Protein AF-A0A662MFL4-F1 (afdb_monomer)

Structure (mmCIF, N/CA/C/O backbone):
data_AF-A0A662MFL4-F1
#
_entry.id   AF-A0A662MFL4-F1
#
loop_
_atom_site.group_PDB
_atom_site.id
_atom_site.type_symbol
_atom_site.label_atom_id
_atom_site.label_alt_id
_atom_site.label_comp_id
_atom_site.label_asym_id
_atom_site.label_entity_id
_atom_site.label_seq_id
_atom_site.pdbx_PDB_ins_code
_atom_site.Cartn_x
_atom_site.Cartn_y
_atom_site.Cartn_z
_atom_site.occupancy
_atom_site.B_iso_or_equiv
_atom_site.auth_seq_id
_atom_site.auth_comp_id
_atom_site.auth_asym_id
_atom_site.auth_atom_id
_atom_site.pdbx_PDB_model_num
ATOM 1 N N . HIS A 1 1 ? -13.655 2.275 -3.507 1.00 50.19 1 HIS A N 1
ATOM 2 C CA . HIS A 1 1 ? -12.844 1.110 -3.072 1.00 50.19 1 HIS A CA 1
ATOM 3 C C . HIS A 1 1 ? -13.311 -0.115 -3.839 1.00 50.19 1 HIS A C 1
ATOM 5 O O . HIS A 1 1 ? -14.450 -0.098 -4.288 1.00 50.19 1 HIS A O 1
ATOM 11 N N . ARG A 1 2 ? -12.440 -1.097 -4.103 1.00 50.62 2 ARG A N 1
ATOM 12 C CA . ARG A 1 2 ? -12.819 -2.324 -4.827 1.00 50.62 2 ARG A CA 1
ATOM 13 C C . ARG A 1 2 ? -12.782 -3.520 -3.894 1.00 50.62 2 ARG A C 1
ATOM 15 O O . ARG A 1 2 ? -11.930 -3.571 -3.012 1.00 50.62 2 ARG A O 1
ATOM 22 N N . HIS A 1 3 ? -13.685 -4.459 -4.139 1.00 46.50 3 HIS A N 1
ATOM 23 C CA . HIS A 1 3 ? -13.733 -5.726 -3.427 1.00 46.50 3 HIS A CA 1
ATOM 24 C C . HIS A 1 3 ? -12.654 -6.605 -4.063 1.00 46.50 3 HIS A C 1
ATOM 26 O O . HIS A 1 3 ? -12.46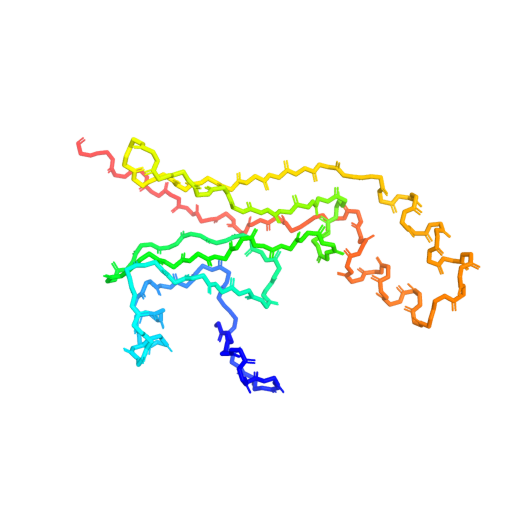4 -6.498 -5.280 1.00 46.50 3 HIS A O 1
ATOM 32 N N . PRO A 1 4 ? -11.945 -7.457 -3.307 1.00 46.50 4 PRO A N 1
ATOM 33 C CA . PRO A 1 4 ? -10.967 -8.385 -3.879 1.00 46.50 4 PRO A CA 1
ATOM 34 C C . PRO A 1 4 ? -11.532 -9.224 -5.039 1.00 46.50 4 PRO A C 1
ATOM 36 O O . PRO A 1 4 ? -10.813 -9.512 -5.992 1.00 46.50 4 PRO A O 1
ATOM 39 N N . ASP A 1 5 ? -12.832 -9.527 -4.991 1.00 45.31 5 ASP A N 1
ATOM 40 C CA . ASP A 1 5 ? -13.527 -10.344 -5.997 1.00 45.31 5 ASP A CA 1
ATOM 41 C C . ASP A 1 5 ? -14.086 -9.545 -7.184 1.00 45.31 5 ASP A C 1
ATOM 43 O O . ASP A 1 5 ? -14.536 -10.126 -8.171 1.00 45.31 5 ASP A O 1
ATOM 47 N N . ASP A 1 6 ? -14.049 -8.213 -7.127 1.00 45.75 6 ASP A N 1
ATOM 48 C CA . ASP A 1 6 ? -14.731 -7.351 -8.092 1.00 45.75 6 ASP A CA 1
ATOM 49 C C . ASP A 1 6 ? -13.724 -6.702 -9.054 1.00 45.75 6 ASP A C 1
ATOM 51 O O . ASP A 1 6 ? -13.443 -5.495 -9.071 1.00 45.75 6 ASP A O 1
ATOM 55 N N . CYS A 1 7 ? -13.097 -7.565 -9.852 1.00 41.22 7 CYS A N 1
ATOM 56 C CA . CYS A 1 7 ? -12.099 -7.178 -10.838 1.00 41.22 7 CYS A CA 1
ATOM 57 C C . CYS A 1 7 ? -12.786 -6.728 -12.141 1.00 41.22 7 CYS A C 1
ATOM 59 O O . CYS A 1 7 ? -12.928 -7.501 -13.082 1.00 41.22 7 CYS A O 1
ATOM 61 N N . GLY A 1 8 ? -13.226 -5.465 -12.207 1.00 47.12 8 GLY A N 1
ATOM 62 C CA . GLY A 1 8 ? -13.747 -4.873 -13.453 1.00 47.12 8 GLY A CA 1
ATOM 63 C C . GLY A 1 8 ? -14.901 -3.885 -13.301 1.00 47.12 8 GLY A C 1
ATOM 64 O O . GLY A 1 8 ? -15.225 -3.188 -14.262 1.00 47.12 8 GLY A O 1
ATOM 65 N N . SER A 1 9 ? -15.493 -3.764 -12.115 1.00 43.44 9 SER A N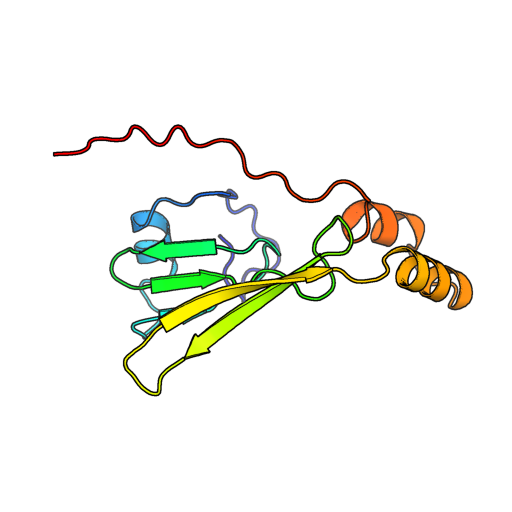 1
ATOM 66 C CA . SER A 1 9 ? -16.574 -2.816 -11.865 1.00 43.44 9 SER A CA 1
ATOM 67 C C . SER A 1 9 ? -16.082 -1.360 -11.845 1.00 43.44 9 SER A C 1
ATOM 69 O O . SER A 1 9 ? -14.990 -1.017 -11.361 1.00 43.44 9 SER A O 1
ATOM 71 N N . ALA A 1 10 ? -16.911 -0.473 -12.402 1.00 42.50 10 ALA A N 1
ATOM 72 C CA . ALA A 1 10 ? -16.716 0.974 -12.404 1.00 42.50 10 ALA A CA 1
ATOM 73 C C . ALA A 1 10 ? -17.113 1.572 -11.043 1.00 42.50 10 ALA A C 1
ATOM 75 O O . ALA A 1 10 ? -17.987 2.430 -10.955 1.00 42.50 10 ALA A O 1
ATOM 76 N N . VAL A 1 11 ? -16.511 1.082 -9.957 1.00 48.16 11 VAL A N 1
ATOM 77 C CA . VAL A 1 11 ? -16.741 1.652 -8.625 1.00 48.16 11 VAL A CA 1
ATOM 78 C C . VAL A 1 11 ? -16.008 2.993 -8.538 1.00 48.16 11 VAL A C 1
ATOM 80 O O . VAL A 1 11 ? -14.814 3.036 -8.861 1.00 48.16 11 VAL A O 1
ATOM 83 N N . PRO A 1 12 ? -16.665 4.084 -8.102 1.00 47.56 12 PRO A N 1
ATOM 84 C CA . PRO A 1 12 ? -15.990 5.351 -7.882 1.00 47.56 12 PRO A CA 1
ATOM 85 C C . PRO A 1 12 ? -14.819 5.184 -6.906 1.00 47.56 12 PRO A C 1
ATOM 87 O O . PRO A 1 12 ? -14.876 4.490 -5.882 1.00 47.56 12 PRO A O 1
ATOM 90 N N . TYR A 1 13 ? -13.711 5.797 -7.298 1.00 53.19 13 TYR A N 1
ATOM 91 C CA . TYR A 1 13 ? -12.460 5.780 -6.572 1.00 53.19 13 TYR A CA 1
ATOM 92 C C . TYR A 1 13 ? -12.415 6.977 -5.621 1.00 53.19 13 TYR A C 1
ATOM 94 O O . TYR A 1 13 ? -12.652 8.109 -6.037 1.00 53.19 13 TYR A O 1
ATOM 102 N N . PHE A 1 14 ? -12.118 6.712 -4.350 1.00 56.78 14 PHE A N 1
ATOM 103 C CA . PHE A 1 14 ? -11.936 7.740 -3.336 1.00 56.78 14 PHE A CA 1
ATOM 104 C C . PHE A 1 14 ? -10.502 7.630 -2.820 1.00 56.78 14 PHE A C 1
ATOM 106 O O . PHE A 1 14 ? -10.157 6.652 -2.162 1.00 56.78 14 PHE A O 1
ATOM 113 N N . ASP A 1 15 ? -9.669 8.630 -3.116 1.00 61.75 15 ASP A N 1
ATOM 114 C CA . ASP A 1 15 ? -8.340 8.778 -2.497 1.00 61.75 15 ASP A CA 1
ATOM 115 C C . ASP A 1 15 ? -8.440 8.926 -0.970 1.00 61.75 15 ASP A C 1
ATOM 117 O O . ASP A 1 15 ? -7.530 8.569 -0.224 1.00 61.75 15 ASP A O 1
ATOM 121 N N . HIS A 1 16 ? -9.585 9.440 -0.518 1.00 68.44 16 HIS A N 1
ATOM 122 C CA . HIS A 1 16 ? -9.938 9.670 0.873 1.00 68.44 16 HIS A CA 1
ATOM 123 C C . HIS A 1 16 ? -11.406 9.278 1.076 1.00 68.44 16 HIS A C 1
ATOM 125 O O . HIS A 1 16 ? -12.284 10.142 1.000 1.00 68.44 16 HIS A O 1
ATOM 131 N N . PRO A 1 17 ? -11.722 7.984 1.246 1.00 81.25 17 PRO A N 1
ATOM 132 C CA . PRO A 1 17 ? -13.091 7.589 1.542 1.00 81.25 17 PRO A CA 1
ATOM 133 C C . PRO A 1 17 ? -13.554 8.176 2.865 1.00 81.25 17 PRO A C 1
ATOM 135 O O . PRO A 1 17 ? -12.799 8.244 3.837 1.00 81.25 17 PRO A O 1
ATOM 138 N N . PHE A 1 18 ? -14.840 8.504 2.924 1.00 86.44 18 PHE A N 1
ATOM 139 C CA . PHE A 1 18 ? -15.496 8.672 4.208 1.00 86.44 18 PHE A CA 1
ATOM 140 C C . PHE A 1 18 ? -15.543 7.319 4.931 1.00 86.44 18 PHE A C 1
ATOM 142 O O . PHE A 1 18 ? -15.828 6.311 4.279 1.00 86.44 18 PHE A O 1
ATOM 149 N N . PRO A 1 19 ? -15.312 7.275 6.255 1.00 90.81 19 PRO A N 1
ATOM 150 C CA . PRO A 1 19 ? -15.365 6.028 7.012 1.00 90.81 19 PRO A CA 1
ATOM 151 C C . PRO A 1 19 ? -16.666 5.243 6.801 1.00 90.81 19 PRO A C 1
ATOM 153 O O . PRO A 1 19 ? -16.609 4.044 6.574 1.00 90.81 19 PRO A O 1
ATOM 156 N N . SER A 1 20 ? -17.814 5.928 6.721 1.00 90.69 20 SER A N 1
ATOM 157 C CA . SER A 1 20 ? -19.119 5.299 6.472 1.00 90.69 20 SER A CA 1
ATOM 158 C C . SER A 1 20 ? -19.202 4.532 5.151 1.00 90.69 20 SER A C 1
ATOM 160 O O . SER A 1 20 ? -19.915 3.540 5.066 1.00 90.69 20 SER A O 1
ATOM 162 N N . VAL A 1 21 ? -18.467 4.965 4.121 1.00 89.00 21 VAL A N 1
ATOM 163 C CA . VAL A 1 21 ? -18.387 4.238 2.847 1.00 89.00 21 VAL A CA 1
ATOM 164 C C . VAL A 1 21 ? -17.627 2.930 3.037 1.00 89.00 21 VAL A C 1
ATOM 166 O O . VAL A 1 21 ? -17.990 1.935 2.426 1.00 89.00 21 VAL A O 1
ATOM 169 N N . LEU A 1 22 ? -16.579 2.916 3.865 1.00 89.94 22 LEU A N 1
ATOM 170 C CA . LEU A 1 22 ? -15.825 1.697 4.169 1.00 89.94 22 LEU A CA 1
ATOM 171 C C . LEU A 1 22 ? -16.602 0.764 5.102 1.00 89.94 22 LEU A C 1
ATOM 173 O O . LEU A 1 22 ? -16.561 -0.444 4.890 1.00 89.94 22 LEU A O 1
ATOM 177 N N . ASP A 1 23 ? -17.329 1.320 6.073 1.00 92.50 23 ASP A N 1
ATOM 178 C CA . ASP A 1 23 ? -18.206 0.567 6.977 1.00 92.50 23 ASP A CA 1
ATOM 179 C C . ASP A 1 23 ? -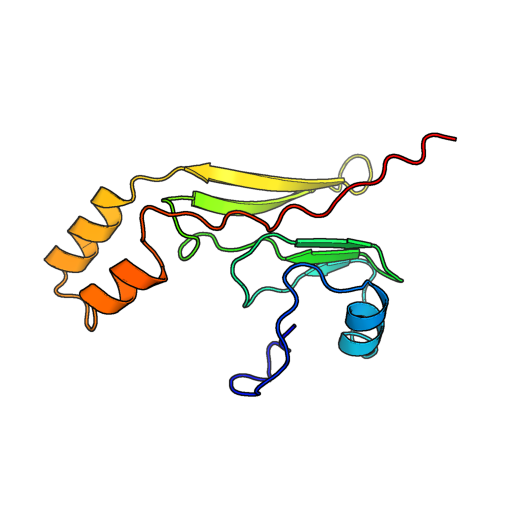19.287 -0.191 6.201 1.00 92.50 23 ASP A C 1
ATOM 181 O O . ASP A 1 23 ? -19.481 -1.383 6.424 1.00 92.50 23 ASP A O 1
ATOM 185 N N . ASP A 1 24 ? -19.941 0.472 5.245 1.00 91.19 24 ASP A N 1
ATOM 186 C CA . ASP A 1 24 ? -20.951 -0.155 4.388 1.00 91.19 24 ASP A CA 1
ATOM 187 C C . ASP A 1 24 ? -20.317 -1.182 3.434 1.00 91.19 24 ASP A C 1
ATOM 189 O O . ASP A 1 24 ? -20.784 -2.313 3.306 1.00 91.19 24 ASP A O 1
ATOM 193 N N . PHE A 1 25 ? -19.182 -0.820 2.824 1.00 88.31 25 PHE A N 1
ATOM 194 C CA . PHE A 1 25 ? -18.477 -1.658 1.855 1.00 88.31 25 PHE A CA 1
ATOM 195 C C . PHE A 1 25 ? -17.949 -2.975 2.438 1.00 88.31 25 PHE A C 1
ATOM 197 O O . PHE A 1 25 ? -17.913 -3.986 1.741 1.00 88.31 25 PHE A O 1
ATOM 204 N N . TYR A 1 26 ? -17.519 -2.960 3.698 1.00 91.12 26 TYR A N 1
ATOM 205 C CA . TYR A 1 26 ? -16.999 -4.129 4.406 1.00 91.12 26 TYR A CA 1
ATOM 206 C C . TYR A 1 26 ? -17.965 -4.647 5.478 1.00 91.12 26 TYR A C 1
ATOM 208 O O . TYR A 1 26 ? -17.540 -5.365 6.384 1.00 91.12 26 TYR A O 1
ATOM 216 N N . SER A 1 27 ? -19.248 -4.292 5.399 1.00 92.81 27 SER A N 1
ATOM 217 C CA . SER A 1 27 ? -20.263 -4.640 6.402 1.00 92.81 27 SER A CA 1
ATOM 218 C C . SER A 1 27 ? -20.301 -6.140 6.720 1.00 92.81 27 SER A C 1
ATOM 220 O O . SER A 1 27 ? -20.294 -6.510 7.897 1.00 92.81 27 SER A O 1
ATOM 222 N N . ASP A 1 28 ? -20.197 -6.983 5.691 1.00 93.88 28 ASP A N 1
ATOM 223 C CA . ASP A 1 28 ? -20.227 -8.450 5.791 1.00 93.88 28 ASP A CA 1
ATOM 224 C C . ASP A 1 28 ? -18.865 -9.102 6.117 1.00 93.88 28 ASP A C 1
ATOM 226 O O . ASP A 1 28 ? -18.765 -10.325 6.215 1.00 93.88 28 ASP A O 1
ATOM 230 N N . VAL A 1 29 ? -17.795 -8.315 6.281 1.00 93.00 29 VAL A N 1
ATOM 231 C CA . VAL A 1 29 ? -16.454 -8.820 6.620 1.00 93.00 29 VAL A CA 1
ATOM 232 C C . VAL A 1 29 ? -16.208 -8.671 8.118 1.00 93.00 29 VAL A C 1
ATOM 234 O O . VAL A 1 29 ? -16.359 -7.588 8.672 1.00 93.00 29 VAL A O 1
ATOM 237 N N . GLU A 1 30 ? -15.800 -9.743 8.791 1.00 93.25 30 GLU A N 1
ATOM 238 C CA . GLU A 1 30 ? -15.478 -9.709 10.221 1.00 93.25 30 GLU A CA 1
ATOM 239 C C . GLU A 1 30 ? -14.054 -9.190 10.492 1.00 93.25 30 GLU A C 1
ATOM 241 O O . GLU A 1 30 ? -13.137 -9.403 9.698 1.00 93.25 30 GLU A O 1
ATOM 246 N N . GLY A 1 31 ? -13.861 -8.546 11.650 1.00 93.00 31 GLY A N 1
ATOM 247 C CA . GLY A 1 31 ? -12.550 -8.126 12.157 1.00 93.00 31 GLY A CA 1
ATOM 248 C C . GLY A 1 31 ? -12.488 -6.665 12.608 1.00 93.00 31 GLY A C 1
ATOM 249 O O . GLY A 1 31 ? -13.183 -5.8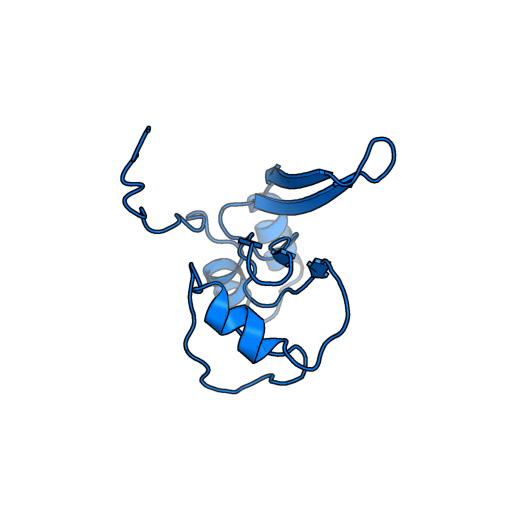01 12.078 1.00 93.00 31 GLY A O 1
ATOM 250 N N . ASP A 1 32 ? -11.620 -6.385 13.581 1.00 92.62 32 ASP A N 1
ATOM 251 C CA . ASP A 1 32 ? -11.410 -5.031 14.118 1.00 92.62 32 ASP A CA 1
ATOM 252 C C . ASP A 1 32 ? -10.484 -4.185 13.231 1.00 92.62 32 ASP A C 1
ATOM 254 O O . ASP A 1 32 ? -10.601 -2.957 13.174 1.00 92.62 32 ASP A O 1
ATOM 258 N N . ILE A 1 33 ? -9.568 -4.854 12.521 1.00 93.00 33 ILE A N 1
ATOM 259 C CA . ILE A 1 33 ? -8.668 -4.262 11.531 1.00 93.00 33 ILE A CA 1
ATOM 260 C C . ILE A 1 33 ? -8.824 -5.006 10.213 1.00 93.00 33 ILE A C 1
ATOM 262 O O . ILE A 1 33 ? -8.584 -6.210 10.132 1.00 93.00 33 ILE A O 1
ATOM 266 N N . LEU A 1 34 ? -9.160 -4.268 9.162 1.00 94.38 34 LEU A N 1
ATOM 267 C CA . LEU A 1 34 ? -9.344 -4.797 7.822 1.00 94.38 34 LEU A CA 1
ATOM 268 C C . LEU A 1 34 ? -8.215 -4.325 6.913 1.00 94.38 34 LEU A C 1
ATOM 270 O O . LEU A 1 34 ? -8.121 -3.146 6.566 1.00 94.38 34 LEU A O 1
ATOM 274 N N . PHE A 1 35 ? -7.365 -5.272 6.518 1.00 93.12 35 PHE A N 1
ATOM 275 C CA . PHE A 1 35 ? -6.312 -5.053 5.535 1.00 93.12 35 PHE A CA 1
ATOM 276 C C . PHE A 1 35 ? -6.827 -5.321 4.122 1.00 93.12 35 PHE A C 1
ATOM 278 O O . PHE A 1 35 ? -7.386 -6.378 3.841 1.00 93.12 35 PHE A O 1
ATOM 285 N N . PHE A 1 36 ? -6.589 -4.383 3.213 1.00 89.75 36 PHE A N 1
ATOM 286 C CA . PHE A 1 36 ? -6.957 -4.503 1.803 1.00 89.75 36 PHE A CA 1
ATOM 287 C C . PHE A 1 36 ? -5.911 -3.843 0.904 1.00 89.75 36 PHE A C 1
ATOM 289 O O . PHE A 1 36 ? -5.008 -3.165 1.378 1.00 89.75 36 PHE A O 1
ATOM 296 N N . GLY A 1 37 ? -6.006 -4.055 -0.409 1.00 85.19 37 GLY A N 1
ATOM 297 C CA . GLY A 1 37 ? -5.026 -3.549 -1.373 1.00 85.19 37 GLY A CA 1
ATOM 298 C C . GLY A 1 37 ? -5.673 -2.893 -2.587 1.00 85.19 37 GLY A C 1
ATOM 299 O O . GLY A 1 37 ? -6.547 -2.036 -2.462 1.00 85.19 37 GLY A O 1
ATOM 300 N N . HIS A 1 38 ? -5.230 -3.308 -3.777 1.00 84.12 38 HIS A N 1
ATOM 301 C CA . HIS A 1 38 ? -5.743 -2.906 -5.097 1.00 84.12 38 HIS A CA 1
ATOM 302 C C . HIS A 1 38 ? -5.372 -1.492 -5.572 1.00 84.12 38 HIS A C 1
ATOM 304 O O . HIS A 1 38 ? -5.009 -1.317 -6.729 1.00 84.12 38 HIS A O 1
ATOM 310 N N . THR A 1 39 ? -5.416 -0.475 -4.711 1.00 80.69 39 THR A N 1
ATOM 311 C CA . THR A 1 39 ? -5.179 0.922 -5.143 1.00 80.69 39 THR A CA 1
ATOM 312 C C . THR A 1 39 ? -3.706 1.319 -5.216 1.00 80.69 39 THR A C 1
ATOM 314 O O . THR A 1 39 ? -3.390 2.364 -5.773 1.00 80.69 39 THR A O 1
ATOM 317 N N . HIS A 1 40 ? -2.813 0.514 -4.631 1.00 85.06 40 HIS A N 1
ATOM 318 C CA . HIS A 1 40 ? -1.375 0.790 -4.485 1.00 85.06 40 HIS A CA 1
ATOM 319 C C . HIS A 1 40 ? -1.027 2.035 -3.648 1.00 85.06 40 HIS A C 1
ATOM 321 O O . HIS A 1 40 ? 0.146 2.384 -3.534 1.00 85.06 40 HIS A O 1
ATOM 327 N N . ILE A 1 41 ? -2.015 2.692 -3.036 1.00 83.44 41 ILE A N 1
ATOM 328 C CA . ILE A 1 41 ? -1.833 3.917 -2.255 1.00 83.44 41 ILE A CA 1
ATOM 329 C C . ILE A 1 41 ? -2.057 3.594 -0.775 1.00 83.44 41 ILE A C 1
ATOM 331 O O . ILE A 1 41 ? -3.135 3.099 -0.433 1.00 83.44 41 ILE A O 1
ATOM 335 N N . PRO A 1 42 ? -1.073 3.874 0.104 1.00 88.69 42 PRO A N 1
ATOM 336 C CA . PRO A 1 42 ? -1.241 3.685 1.535 1.00 88.69 42 PRO A CA 1
ATOM 337 C C . PRO A 1 42 ? -2.430 4.476 2.074 1.00 88.69 42 PRO A C 1
ATOM 339 O O . PRO A 1 42 ? -2.550 5.675 1.815 1.00 88.69 42 PRO A O 1
ATOM 342 N N . LEU A 1 43 ? -3.277 3.812 2.854 1.00 89.00 43 LEU A N 1
ATOM 343 C CA . LEU A 1 43 ? -4.462 4.403 3.461 1.00 89.00 43 LEU A CA 1
ATOM 344 C C . LEU A 1 43 ? -4.641 3.856 4.876 1.00 89.00 43 LEU A C 1
ATOM 346 O O . LEU A 1 43 ? -4.508 2.657 5.102 1.00 89.00 43 LEU A O 1
ATOM 350 N N . MET A 1 44 ? -4.984 4.735 5.812 1.00 91.31 44 MET A N 1
ATOM 351 C CA . MET A 1 44 ? -5.426 4.361 7.150 1.00 91.31 44 MET A CA 1
ATOM 352 C C . MET A 1 44 ? -6.634 5.221 7.506 1.00 91.31 44 MET A C 1
ATOM 354 O O . MET A 1 44 ? -6.532 6.448 7.513 1.00 91.31 44 MET A O 1
ATOM 358 N N . VAL A 1 45 ? -7.784 4.588 7.731 1.00 91.81 45 VAL A N 1
ATOM 359 C CA . VAL A 1 45 ? -9.051 5.268 8.034 1.00 91.81 45 VAL A CA 1
ATOM 360 C C . VAL A 1 45 ? -9.708 4.591 9.226 1.00 91.81 45 VAL A C 1
ATOM 362 O O . VAL A 1 45 ? -9.871 3.374 9.234 1.00 91.81 45 VAL A O 1
ATOM 365 N N . SER A 1 46 ? -10.110 5.391 10.211 1.00 92.88 46 SER A N 1
ATOM 366 C CA . SER A 1 46 ? -10.854 4.926 11.382 1.00 92.88 46 SER A CA 1
ATOM 367 C C . SER A 1 46 ? -12.352 5.162 11.176 1.00 92.88 46 SER A C 1
ATOM 369 O O . SER A 1 46 ? -12.781 6.314 11.083 1.00 92.88 46 SER A O 1
ATOM 371 N N . GLY A 1 47 ? -13.130 4.082 11.088 1.00 90.69 47 GLY A N 1
ATOM 372 C CA . GLY A 1 47 ? -14.599 4.081 11.078 1.00 90.69 47 GLY A CA 1
ATOM 373 C C . GLY A 1 47 ? -15.150 3.296 12.261 1.00 90.69 47 GLY A C 1
ATOM 374 O O . GLY A 1 47 ? -14.661 3.457 13.381 1.00 90.69 47 GLY A O 1
ATOM 375 N N . SER A 1 48 ? -16.117 2.406 12.021 1.00 94.25 48 SER A N 1
ATOM 376 C CA . SER A 1 48 ? -16.511 1.406 13.030 1.00 94.25 48 SER A CA 1
ATOM 377 C C . SER A 1 48 ? -15.394 0.395 13.314 1.00 94.25 48 SER A C 1
ATOM 379 O O . SER A 1 48 ? -15.408 -0.275 14.342 1.00 94.25 48 SER A O 1
ATOM 381 N N . ARG A 1 49 ? -14.444 0.280 12.381 1.00 93.81 49 ARG A N 1
ATOM 382 C CA . ARG A 1 49 ? -13.251 -0.573 12.402 1.00 93.81 49 ARG A CA 1
ATOM 383 C C . ARG A 1 49 ? -12.058 0.225 11.870 1.00 93.81 49 ARG A C 1
ATOM 385 O O . ARG A 1 49 ? -12.225 1.327 11.333 1.00 93.81 49 ARG A O 1
ATOM 392 N N . LEU A 1 50 ? -10.851 -0.321 11.985 1.00 93.38 50 LEU A N 1
ATOM 393 C CA . LEU A 1 50 ? -9.666 0.252 11.350 1.00 93.38 50 LEU A CA 1
ATOM 394 C C . LEU A 1 50 ? -9.486 -0.326 9.942 1.00 93.38 50 LEU A C 1
ATOM 396 O O . LEU A 1 50 ? -9.292 -1.525 9.771 1.00 93.38 50 LEU A O 1
ATOM 400 N N . TYR A 1 51 ? -9.489 0.532 8.928 1.00 93.38 51 TYR A N 1
ATOM 401 C CA . TYR A 1 51 ? -9.298 0.144 7.531 1.00 93.38 51 TYR A CA 1
ATOM 402 C C . TYR A 1 51 ? -7.891 0.506 7.078 1.00 93.38 51 TYR A C 1
ATOM 404 O O . TYR A 1 51 ? -7.496 1.675 7.137 1.00 93.38 51 TYR A O 1
ATOM 412 N N . VAL A 1 52 ? -7.140 -0.484 6.598 1.00 93.38 52 VAL A N 1
ATOM 413 C CA . VAL A 1 52 ? -5.720 -0.336 6.276 1.00 93.38 52 VAL A CA 1
ATOM 414 C C . VAL A 1 52 ? -5.430 -0.822 4.865 1.00 93.38 52 VAL A C 1
ATOM 416 O O . VAL A 1 52 ? -5.607 -1.991 4.536 1.00 93.38 52 VAL A O 1
ATOM 419 N N . ASN A 1 53 ? -4.889 0.071 4.045 1.00 91.94 53 ASN A N 1
ATOM 420 C CA . ASN A 1 53 ? -4.210 -0.294 2.815 1.00 91.94 53 ASN A CA 1
ATOM 421 C C . ASN A 1 53 ? -2.708 -0.063 2.997 1.00 91.94 53 ASN A C 1
ATOM 423 O O . ASN A 1 53 ? -2.304 1.081 3.225 1.00 91.94 53 ASN A O 1
ATOM 427 N N . PRO A 1 54 ? -1.861 -1.104 2.908 1.00 92.94 54 PRO A N 1
ATOM 428 C CA . PRO A 1 54 ? -0.423 -0.947 3.076 1.00 92.94 54 PRO A CA 1
ATOM 429 C C . PRO A 1 54 ? 0.246 -0.238 1.890 1.00 92.94 54 PRO A C 1
ATOM 431 O O . PRO A 1 54 ? 1.406 0.152 2.001 1.00 92.94 54 PRO A O 1
ATOM 434 N N . GLY A 1 55 ? -0.474 -0.050 0.781 1.00 90.06 55 GLY A N 1
ATOM 435 C CA . GLY A 1 55 ? 0.039 0.470 -0.477 1.00 90.06 5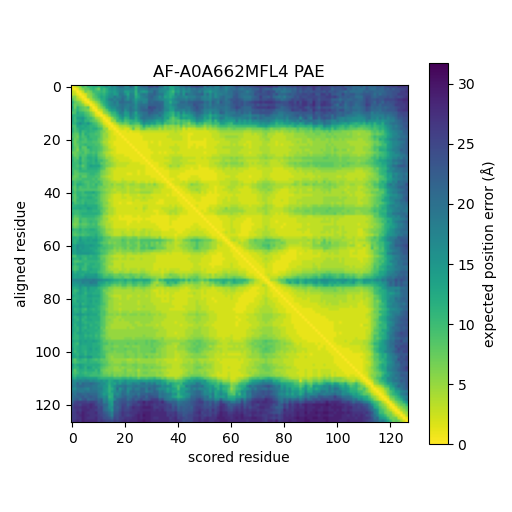5 GLY A CA 1
ATOM 436 C C . GLY A 1 55 ? 0.569 -0.643 -1.377 1.00 90.06 55 GLY A C 1
ATOM 437 O O . GLY A 1 55 ? -0.032 -1.713 -1.481 1.00 90.06 55 GLY A O 1
ATOM 438 N N . ALA A 1 56 ? 1.676 -0.386 -2.068 1.00 90.44 56 ALA A N 1
ATOM 439 C CA . ALA A 1 56 ? 2.306 -1.346 -2.964 1.00 90.44 56 ALA A CA 1
ATOM 440 C C . ALA A 1 56 ? 3.824 -1.372 -2.803 1.00 90.44 56 ALA A C 1
ATOM 442 O O . ALA A 1 56 ? 4.502 -0.347 -2.803 1.00 90.44 56 ALA A O 1
ATOM 443 N N . VAL A 1 57 ? 4.376 -2.585 -2.791 1.00 92.94 57 VAL A N 1
ATOM 444 C CA . VAL A 1 57 ? 5.828 -2.789 -2.734 1.00 92.94 57 VAL A CA 1
ATOM 445 C C . VAL A 1 57 ? 6.492 -2.537 -4.092 1.00 92.94 57 VAL A C 1
ATOM 447 O O . VAL A 1 57 ? 7.586 -1.986 -4.149 1.00 92.94 57 VAL A O 1
ATOM 450 N N . GLY A 1 58 ? 5.855 -2.947 -5.195 1.00 87.88 58 GLY A N 1
ATOM 451 C CA . GLY A 1 58 ? 6.486 -2.980 -6.524 1.00 87.88 58 GLY A CA 1
ATOM 452 C C . GLY A 1 58 ? 5.776 -2.184 -7.616 1.00 87.88 58 GLY A C 1
ATOM 453 O O . GLY A 1 58 ? 6.129 -2.334 -8.779 1.00 87.88 58 GLY A O 1
ATOM 454 N N . ALA A 1 59 ? 4.754 -1.400 -7.273 1.00 82.94 59 ALA A N 1
ATOM 455 C CA . ALA A 1 59 ? 3.899 -0.727 -8.254 1.00 82.94 59 ALA A CA 1
ATOM 456 C C . ALA A 1 59 ? 3.413 0.658 -7.786 1.00 82.94 59 ALA A C 1
ATOM 458 O O . ALA A 1 59 ? 2.407 1.165 -8.285 1.00 82.94 59 ALA A O 1
ATOM 459 N N . GLU A 1 60 ? 4.123 1.253 -6.824 1.00 81.12 60 GLU A N 1
ATOM 460 C CA . GLU A 1 60 ? 3.984 2.660 -6.454 1.00 81.12 60 GLU A CA 1
ATOM 461 C C . GLU A 1 60 ? 5.022 3.484 -7.239 1.00 81.12 60 GLU A C 1
ATOM 463 O O . GLU A 1 60 ? 6.199 3.124 -7.357 1.00 81.12 60 GLU A O 1
ATOM 468 N N . ASN A 1 61 ? 4.563 4.594 -7.821 1.00 81.88 61 ASN A N 1
ATOM 469 C CA . ASN A 1 61 ? 5.405 5.466 -8.634 1.00 81.88 61 ASN A CA 1
ATOM 470 C C . ASN A 1 61 ? 6.498 6.157 -7.797 1.00 81.88 61 ASN A C 1
ATOM 472 O O . ASN A 1 61 ? 6.369 6.354 -6.590 1.00 81.88 61 ASN A O 1
ATOM 476 N N . GLY A 1 62 ? 7.567 6.602 -8.459 1.00 84.38 62 GLY A N 1
ATOM 477 C CA . GLY A 1 62 ? 8.653 7.366 -7.840 1.00 84.38 62 GLY A CA 1
ATOM 478 C C . GLY A 1 62 ? 9.740 6.517 -7.177 1.00 84.38 62 GLY A C 1
ATOM 479 O O . GLY A 1 62 ? 10.546 7.057 -6.419 1.00 84.38 62 GLY A O 1
ATOM 480 N N . GLY A 1 63 ? 9.774 5.205 -7.442 1.00 88.81 63 GLY A N 1
ATOM 481 C CA . GLY A 1 63 ? 10.766 4.307 -6.842 1.00 88.81 63 GLY A CA 1
ATOM 482 C C . GLY A 1 63 ? 10.554 4.135 -5.339 1.00 88.81 63 GLY A C 1
ATOM 483 O O . GLY A 1 63 ? 11.520 4.106 -4.578 1.00 88.81 63 GLY A O 1
ATOM 484 N N . ILE A 1 64 ? 9.293 4.101 -4.906 1.00 90.44 64 ILE A N 1
ATOM 485 C CA . ILE A 1 64 ? 8.894 3.951 -3.507 1.00 90.44 64 ILE A CA 1
ATOM 486 C C . ILE A 1 64 ? 8.198 2.603 -3.355 1.00 90.44 64 ILE A C 1
ATOM 488 O O . ILE A 1 64 ? 7.363 2.237 -4.173 1.00 90.44 64 ILE A O 1
ATOM 492 N N . ALA A 1 65 ? 8.575 1.861 -2.323 1.00 92.12 65 ALA A N 1
ATOM 493 C CA . ALA A 1 65 ? 7.858 0.695 -1.843 1.00 92.12 65 ALA A CA 1
ATOM 494 C C . ALA A 1 65 ? 7.163 1.074 -0.538 1.00 92.12 65 ALA A C 1
ATOM 496 O O . ALA A 1 65 ? 7.820 1.589 0.375 1.00 92.12 65 ALA A O 1
ATOM 497 N N . SER A 1 66 ? 5.865 0.814 -0.439 1.00 92.88 66 SER A N 1
ATOM 498 C CA . SER A 1 66 ? 5.087 1.008 0.781 1.00 92.88 66 SER A CA 1
ATOM 499 C C . SER A 1 66 ? 4.639 -0.312 1.396 1.00 92.88 66 SER A C 1
ATOM 501 O O . SER A 1 66 ? 4.371 -1.299 0.709 1.00 92.88 66 SER A O 1
ATOM 503 N N . ALA A 1 67 ? 4.609 -0.318 2.724 1.00 93.81 67 ALA A N 1
ATOM 504 C CA . ALA A 1 67 ? 4.083 -1.384 3.558 1.00 93.81 67 ALA A CA 1
ATOM 505 C C . ALA A 1 67 ? 3.531 -0.785 4.860 1.00 93.81 67 ALA A C 1
ATOM 507 O O . ALA A 1 67 ? 3.771 0.384 5.168 1.00 93.81 67 ALA A O 1
ATOM 508 N N . VAL A 1 68 ? 2.844 -1.596 5.659 1.00 94.50 68 VAL A N 1
ATOM 509 C CA . VAL A 1 68 ? 2.488 -1.259 7.043 1.00 94.50 68 VAL A CA 1
ATOM 510 C C . VAL A 1 68 ? 3.181 -2.239 7.976 1.00 94.50 68 VAL A C 1
ATOM 512 O O . VAL A 1 68 ? 3.202 -3.439 7.712 1.00 94.50 68 VAL A O 1
ATOM 515 N N . ILE A 1 69 ? 3.761 -1.711 9.048 1.00 94.12 69 ILE A N 1
ATOM 516 C CA . ILE A 1 69 ? 4.247 -2.497 10.178 1.00 94.12 69 ILE A CA 1
ATOM 517 C C . ILE A 1 69 ? 3.150 -2.480 11.232 1.00 94.12 69 ILE A C 1
ATOM 519 O O . ILE A 1 69 ? 2.722 -1.398 11.635 1.00 94.12 69 ILE A O 1
ATOM 523 N N . LEU A 1 70 ? 2.696 -3.667 11.626 1.00 92.19 70 LEU A N 1
ATOM 524 C CA . LEU A 1 70 ? 1.834 -3.872 12.780 1.00 92.19 70 LEU A CA 1
ATOM 525 C C . LEU A 1 70 ? 2.701 -4.439 13.900 1.00 92.19 70 LEU A C 1
ATOM 527 O O . LEU A 1 70 ? 3.315 -5.491 13.729 1.00 92.19 70 LEU A O 1
ATOM 531 N N . ASP A 1 71 ? 2.748 -3.719 15.010 1.00 92.31 71 ASP A N 1
ATOM 532 C CA . ASP A 1 71 ? 3.348 -4.154 16.264 1.00 92.31 71 ASP A CA 1
ATOM 533 C C . ASP A 1 71 ? 2.218 -4.510 17.236 1.00 92.31 71 ASP A C 1
ATOM 535 O O . ASP A 1 71 ? 1.237 -3.768 17.342 1.00 92.31 71 ASP A O 1
ATOM 539 N N . ALA A 1 72 ? 2.332 -5.673 17.872 1.00 90.50 72 ALA A N 1
ATOM 540 C CA . ALA A 1 72 ? 1.340 -6.228 18.787 1.00 90.50 72 ALA A CA 1
ATOM 541 C C . ALA A 1 72 ? 1.936 -6.598 20.156 1.00 90.50 72 ALA A C 1
ATOM 543 O O . ALA A 1 72 ? 1.251 -7.247 20.948 1.00 90.50 72 ALA A O 1
ATOM 544 N N . GLU A 1 73 ? 3.196 -6.242 20.432 1.00 88.81 73 GLU A N 1
ATOM 545 C CA . GLU A 1 73 ? 3.864 -6.603 21.688 1.00 88.81 73 GLU A CA 1
ATOM 546 C C . GLU A 1 73 ? 3.379 -5.727 22.858 1.00 88.81 73 GLU A C 1
ATOM 548 O O . G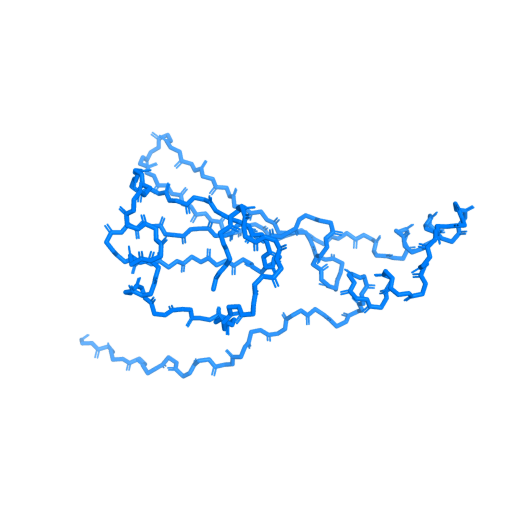LU A 1 73 ? 2.929 -6.261 23.870 1.00 88.81 73 GLU A O 1
ATOM 553 N N . ASP A 1 74 ? 3.365 -4.399 22.690 1.00 83.62 74 ASP A N 1
ATOM 554 C CA . ASP A 1 74 ? 2.931 -3.419 23.702 1.00 83.62 74 ASP A CA 1
ATOM 555 C C . ASP A 1 74 ? 1.699 -2.632 23.222 1.00 83.62 74 ASP A C 1
ATOM 557 O O . ASP A 1 74 ? 1.729 -1.424 22.950 1.00 83.62 74 ASP A O 1
ATOM 561 N N . GLY A 1 75 ? 0.587 -3.357 23.090 1.00 82.12 75 GLY A N 1
ATOM 562 C CA . GLY A 1 75 ? -0.620 -2.860 22.434 1.00 82.12 75 GLY A CA 1
ATOM 563 C C . GLY A 1 75 ? -0.503 -2.905 20.910 1.00 82.12 75 GLY A C 1
ATOM 564 O O . GLY A 1 75 ? 0.502 -3.334 20.356 1.00 82.12 75 GLY A O 1
ATOM 565 N N . MET A 1 76 ? -1.566 -2.491 20.217 1.00 85.62 76 MET A N 1
ATOM 566 C CA . MET A 1 76 ? -1.623 -2.571 18.758 1.00 85.62 76 MET A CA 1
ATOM 567 C C . MET A 1 76 ? -1.233 -1.235 18.125 1.00 85.62 76 MET A C 1
ATOM 569 O O . MET A 1 76 ? -1.983 -0.261 18.206 1.00 85.62 76 MET A O 1
ATOM 573 N N . GLN A 1 77 ? -0.066 -1.190 17.484 1.00 89.94 77 GLN A N 1
ATOM 574 C CA . GLN A 1 77 ? 0.445 -0.011 16.782 1.00 89.94 77 GLN A CA 1
ATOM 575 C C . GLN A 1 77 ? 0.618 -0.314 15.298 1.00 89.94 77 GLN A C 1
ATOM 577 O O . GLN A 1 77 ? 1.156 -1.351 14.920 1.00 89.94 77 GLN A O 1
ATOM 582 N N . LEU A 1 78 ? 0.166 0.598 14.437 1.00 91.44 78 LEU A N 1
ATOM 583 C CA . LEU A 1 78 ? 0.313 0.468 12.991 1.00 91.44 78 LEU A CA 1
ATOM 584 C C . LEU A 1 78 ? 1.015 1.697 12.425 1.00 91.44 78 LEU A C 1
ATOM 586 O O . LEU A 1 78 ? 0.613 2.830 12.686 1.00 91.44 78 LEU A O 1
ATOM 590 N N . ALA A 1 79 ? 2.033 1.476 11.598 1.00 90.50 79 ALA A N 1
ATOM 591 C CA . ALA A 1 79 ? 2.773 2.550 10.947 1.00 90.50 79 ALA A CA 1
ATOM 592 C C . ALA A 1 79 ? 3.038 2.240 9.473 1.00 90.50 79 ALA A C 1
ATOM 594 O O . ALA A 1 79 ? 3.509 1.158 9.120 1.00 90.50 79 ALA A O 1
ATOM 595 N N . VAL A 1 80 ? 2.791 3.223 8.603 1.00 90.81 80 VAL A N 1
ATOM 596 C CA . VAL A 1 80 ? 3.171 3.131 7.188 1.00 90.81 80 VAL A CA 1
ATOM 597 C C . VAL A 1 80 ? 4.688 3.263 7.070 1.00 90.81 80 VAL A C 1
ATOM 599 O O . VAL A 1 80 ? 5.279 4.269 7.470 1.00 90.81 80 VAL A O 1
ATOM 602 N N . ARG A 1 81 ? 5.327 2.266 6.462 1.00 93.94 81 ARG A N 1
ATOM 603 C CA . ARG A 1 81 ? 6.747 2.269 6.121 1.00 93.94 81 ARG A CA 1
ATOM 604 C C . ARG A 1 81 ? 6.913 2.482 4.625 1.00 93.94 81 ARG A C 1
ATOM 606 O O . ARG A 1 81 ? 6.365 1.737 3.822 1.00 93.94 81 ARG A O 1
ATOM 613 N N . ARG A 1 82 ? 7.722 3.476 4.255 1.00 92.44 82 ARG A N 1
ATOM 614 C CA . ARG A 1 82 ? 8.133 3.728 2.869 1.00 92.44 82 ARG A CA 1
ATOM 615 C C . ARG A 1 82 ? 9.636 3.557 2.714 1.00 92.44 82 ARG A C 1
ATOM 617 O O . ARG A 1 82 ? 10.405 4.073 3.523 1.00 92.44 82 ARG A O 1
ATOM 624 N N . VAL A 1 83 ? 10.046 2.851 1.668 1.00 93.88 83 VAL A N 1
ATOM 625 C CA . VAL A 1 83 ? 11.451 2.581 1.342 1.00 93.88 83 VAL A CA 1
ATOM 626 C C . VAL A 1 83 ? 11.704 2.971 -0.108 1.00 93.88 83 VAL A C 1
ATOM 628 O O . VAL A 1 83 ? 10.944 2.589 -0.993 1.00 93.88 83 VAL A O 1
ATOM 631 N N . ARG A 1 84 ? 12.766 3.742 -0.363 1.00 92.94 84 ARG A N 1
ATOM 632 C CA . ARG A 1 84 ? 13.191 4.047 -1.734 1.00 92.94 84 ARG A CA 1
ATOM 633 C C . ARG A 1 84 ? 13.985 2.883 -2.313 1.00 92.94 84 ARG A C 1
ATOM 635 O O . ARG A 1 84 ? 14.809 2.297 -1.615 1.00 92.94 84 ARG A O 1
ATOM 642 N N . TYR A 1 85 ? 13.778 2.602 -3.591 1.00 92.62 85 TYR A N 1
ATOM 643 C CA . TYR A 1 85 ? 14.558 1.633 -4.353 1.00 92.62 85 TYR A CA 1
ATOM 644 C C . TYR A 1 85 ? 15.066 2.239 -5.665 1.00 92.62 85 TYR A C 1
ATOM 646 O O . TYR A 1 85 ? 14.591 3.280 -6.122 1.00 92.62 85 TYR A O 1
ATOM 654 N N . ASP A 1 86 ? 16.049 1.575 -6.272 1.00 93.69 86 ASP A N 1
ATOM 655 C CA . ASP A 1 86 ? 16.615 1.984 -7.556 1.00 93.69 86 ASP A CA 1
ATOM 656 C C . ASP A 1 86 ? 15.644 1.666 -8.705 1.00 93.69 86 ASP A C 1
ATOM 658 O O . ASP A 1 86 ? 15.573 0.544 -9.221 1.00 93.69 86 ASP A O 1
ATOM 662 N N . LEU A 1 87 ? 14.876 2.684 -9.091 1.00 91.75 87 LEU A N 1
ATOM 663 C CA . LEU A 1 87 ? 13.913 2.618 -10.185 1.00 91.75 87 LEU A CA 1
ATOM 664 C C . LEU A 1 87 ? 14.585 2.365 -11.542 1.00 91.75 87 LEU A C 1
ATOM 666 O O . LEU A 1 87 ? 14.027 1.663 -12.392 1.00 91.75 87 LEU A O 1
ATOM 670 N N . GLU A 1 88 ? 15.792 2.890 -11.748 1.00 92.50 88 GLU A N 1
ATOM 671 C CA . GLU A 1 88 ? 16.527 2.721 -13.000 1.00 92.50 88 GLU A CA 1
ATOM 672 C C . GLU A 1 88 ? 17.040 1.295 -13.160 1.00 92.50 88 GLU A C 1
ATOM 674 O O . GLU A 1 88 ? 16.956 0.733 -14.257 1.00 92.50 88 GLU A O 1
ATOM 679 N N . ALA A 1 89 ? 17.477 0.654 -12.074 1.00 94.62 89 ALA A N 1
ATOM 680 C CA . ALA A 1 89 ? 17.816 -0.766 -12.086 1.00 94.62 89 ALA A CA 1
ATOM 681 C C . ALA A 1 89 ? 16.612 -1.638 -12.480 1.00 94.62 89 ALA A C 1
ATOM 683 O O . ALA A 1 89 ? 16.766 -2.586 -13.259 1.00 94.62 89 ALA A O 1
ATOM 684 N N . VAL A 1 90 ? 15.405 -1.310 -12.001 1.00 93.75 90 VAL A N 1
ATOM 685 C CA . VAL A 1 90 ? 14.167 -2.007 -12.394 1.00 93.75 90 VAL A CA 1
ATOM 686 C C . VAL A 1 90 ? 13.878 -1.802 -13.881 1.00 93.75 90 VAL A C 1
ATOM 688 O O . VAL A 1 90 ? 13.733 -2.780 -14.619 1.00 93.75 90 VAL A O 1
ATOM 691 N N . ARG A 1 91 ? 13.871 -0.551 -14.359 1.00 92.44 91 ARG A N 1
ATOM 692 C CA . ARG A 1 91 ? 13.641 -0.220 -15.778 1.00 92.44 91 ARG A CA 1
ATOM 693 C C . ARG A 1 91 ? 14.668 -0.888 -16.695 1.00 92.44 91 ARG A C 1
ATOM 695 O O . ARG A 1 91 ? 14.297 -1.420 -17.741 1.00 92.44 91 ARG A O 1
ATOM 702 N N . LYS A 1 92 ? 15.945 -0.909 -16.303 1.00 95.31 92 LYS A N 1
ATOM 703 C CA . LYS A 1 92 ? 17.024 -1.593 -17.031 1.00 95.31 92 LYS A CA 1
ATOM 704 C C . LYS A 1 92 ? 16.742 -3.089 -17.161 1.00 95.31 92 LYS A C 1
ATOM 706 O O . LYS A 1 92 ? 16.736 -3.595 -18.280 1.00 95.31 92 LYS A O 1
ATOM 711 N N . ARG A 1 93 ? 16.419 -3.770 -16.057 1.00 95.62 93 ARG A N 1
ATOM 712 C CA . ARG A 1 93 ? 16.092 -5.207 -16.067 1.00 95.62 93 ARG A CA 1
ATOM 713 C C . ARG A 1 93 ? 14.861 -5.527 -16.916 1.00 95.62 93 ARG A C 1
ATOM 715 O O . ARG A 1 93 ? 14.855 -6.542 -17.606 1.00 95.62 93 ARG A O 1
ATOM 722 N N . LEU A 1 94 ? 13.833 -4.674 -16.898 1.00 94.75 94 LEU A N 1
ATOM 723 C CA . LEU A 1 94 ? 12.652 -4.849 -17.752 1.00 94.75 94 LEU A CA 1
ATOM 724 C C . LEU A 1 94 ? 13.005 -4.756 -19.245 1.00 94.75 94 LEU A C 1
ATOM 726 O O . LEU A 1 94 ? 12.496 -5.553 -20.035 1.00 94.75 94 LEU A O 1
ATOM 730 N N . ARG A 1 95 ? 13.896 -3.830 -19.632 1.00 95.19 95 ARG A N 1
ATOM 731 C CA . ARG A 1 95 ? 14.406 -3.734 -21.013 1.00 95.19 95 ARG A CA 1
ATOM 732 C C . ARG A 1 95 ? 15.228 -4.954 -21.408 1.00 95.19 95 ARG A C 1
ATOM 734 O O . ARG A 1 95 ? 14.983 -5.517 -22.468 1.00 95.19 95 ARG A O 1
ATOM 741 N N . GLU A 1 96 ? 16.173 -5.367 -20.564 1.00 97.50 96 GLU A N 1
ATOM 742 C CA . GLU A 1 96 ? 17.059 -6.516 -20.822 1.00 97.50 96 GLU A CA 1
ATOM 743 C C . GLU A 1 96 ? 16.279 -7.820 -21.003 1.00 97.50 96 GLU A C 1
ATOM 745 O O . GLU A 1 96 ? 16.633 -8.644 -21.840 1.00 97.50 96 GLU A O 1
ATOM 750 N N . LYS A 1 97 ? 15.181 -7.987 -20.260 1.00 96.88 97 LYS A N 1
ATOM 751 C CA . LYS A 1 97 ? 14.282 -9.141 -20.387 1.00 96.88 97 LYS A CA 1
ATOM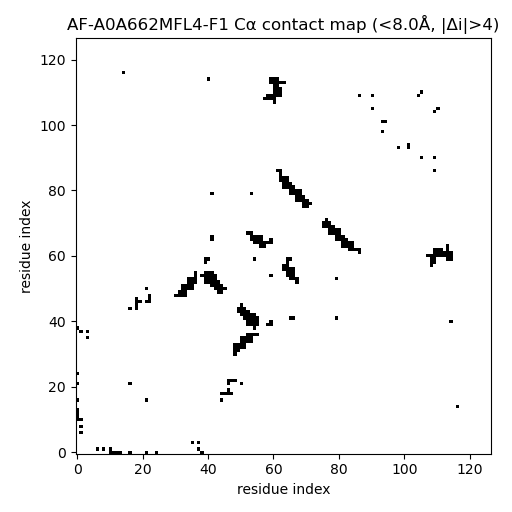 752 C C . LYS A 1 97 ? 13.275 -9.030 -21.535 1.00 96.88 97 LYS A C 1
ATOM 754 O O . LYS A 1 97 ? 12.425 -9.907 -21.651 1.00 96.88 97 LYS A O 1
ATOM 759 N N . ALA A 1 98 ? 13.328 -7.963 -22.337 1.00 95.62 98 ALA A N 1
ATOM 760 C CA . ALA A 1 98 ? 12.347 -7.664 -23.380 1.00 95.62 98 ALA A CA 1
ATOM 761 C C . ALA A 1 98 ? 10.895 -7.794 -22.874 1.00 95.62 98 ALA A C 1
ATOM 763 O O . ALA A 1 98 ? 10.046 -8.396 -23.533 1.00 95.62 98 ALA A O 1
ATOM 764 N N . ALA A 1 99 ? 10.618 -7.259 -21.676 1.00 94.88 99 ALA A N 1
ATOM 765 C CA . ALA A 1 99 ? 9.318 -7.412 -21.035 1.00 94.88 99 ALA A CA 1
ATOM 766 C C . ALA A 1 99 ? 8.188 -6.913 -21.960 1.00 94.88 99 ALA A C 1
ATOM 768 O O . ALA A 1 99 ? 8.279 -5.796 -22.495 1.00 94.88 99 ALA A O 1
ATOM 769 N N . PRO A 1 100 ? 7.112 -7.701 -22.148 1.00 95.50 100 PRO A N 1
ATOM 770 C CA . PRO A 1 100 ? 5.991 -7.274 -22.969 1.00 95.50 100 PRO A CA 1
ATOM 771 C C . PRO A 1 100 ? 5.396 -5.994 -22.380 1.00 95.50 100 PRO A C 1
ATOM 773 O O . PRO A 1 100 ? 5.359 -5.807 -21.165 1.00 95.50 100 PRO A O 1
ATOM 776 N N . TYR A 1 101 ? 4.960 -5.083 -23.250 1.00 93.81 101 TYR A N 1
ATOM 777 C CA . TYR A 1 101 ? 4.401 -3.791 -22.842 1.00 93.81 101 TYR A CA 1
ATOM 778 C C . TYR A 1 101 ? 5.345 -2.925 -21.982 1.00 93.81 101 TYR A C 1
ATOM 780 O O . TYR A 1 101 ? 4.875 -2.056 -21.250 1.00 93.81 101 TYR A O 1
ATOM 788 N N . TYR A 1 102 ? 6.671 -3.092 -22.099 1.00 91.75 102 TYR A N 1
ATOM 789 C CA . TYR A 1 102 ? 7.683 -2.341 -21.335 1.00 91.75 102 TYR A CA 1
ATOM 790 C C . TYR A 1 102 ? 7.383 -0.839 -21.196 1.00 91.75 102 TYR A C 1
ATOM 792 O O . TYR A 1 102 ? 7.433 -0.298 -20.090 1.00 91.75 102 TYR A O 1
ATOM 800 N N . LYS A 1 103 ? 7.058 -0.165 -22.310 1.00 89.31 103 LYS A N 1
ATOM 801 C CA . LYS A 1 103 ? 6.757 1.276 -22.316 1.00 89.31 103 LYS A CA 1
ATOM 802 C C . LYS A 1 103 ? 5.542 1.604 -21.444 1.00 89.31 103 LYS A C 1
ATOM 804 O O . LYS A 1 103 ? 5.590 2.559 -20.679 1.00 89.31 103 LYS A O 1
ATOM 809 N N . TYR A 1 104 ? 4.488 0.795 -21.541 1.00 88.69 104 TYR A N 1
ATOM 810 C CA . TYR A 1 104 ? 3.270 0.956 -20.751 1.00 88.69 104 TYR A CA 1
ATOM 811 C C . TYR A 1 104 ? 3.549 0.728 -19.264 1.00 88.69 104 TYR A C 1
ATOM 813 O O . TYR A 1 104 ? 3.286 1.616 -18.459 1.00 88.69 104 TYR A O 1
ATOM 821 N N . ILE A 1 105 ? 4.154 -0.409 -18.907 1.00 88.25 105 ILE A N 1
ATOM 822 C CA . ILE A 1 105 ? 4.465 -0.768 -17.515 1.00 88.25 105 ILE A CA 1
ATOM 823 C C . ILE A 1 105 ? 5.350 0.304 -16.868 1.00 88.25 105 ILE A C 1
ATOM 825 O O . ILE A 1 105 ? 5.080 0.755 -15.757 1.00 88.25 105 ILE A O 1
ATOM 829 N N . SER A 1 106 ? 6.370 0.763 -17.595 1.00 87.31 106 SER A N 1
ATOM 830 C CA . SER A 1 106 ? 7.300 1.779 -17.102 1.00 87.31 106 SER A CA 1
ATOM 831 C C . SER A 1 106 ? 6.631 3.136 -16.887 1.00 87.31 106 SER A C 1
ATOM 833 O O . SER A 1 106 ? 6.953 3.824 -15.925 1.00 87.31 106 SER A O 1
ATOM 835 N N . ALA A 1 107 ? 5.690 3.521 -17.753 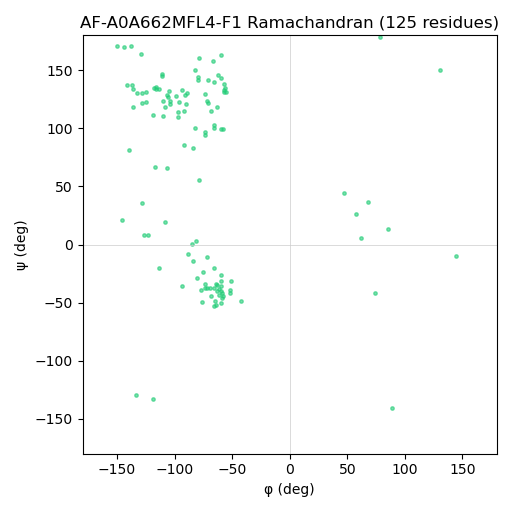1.00 84.75 107 ALA A N 1
ATOM 836 C CA . ALA A 1 107 ? 4.957 4.777 -17.620 1.00 84.75 107 ALA A CA 1
ATOM 837 C C . ALA A 1 107 ? 3.911 4.755 -16.492 1.00 84.75 107 ALA A C 1
ATOM 839 O O . ALA A 1 107 ? 3.690 5.789 -15.870 1.00 84.75 107 ALA A O 1
ATOM 840 N N . HIS A 1 108 ? 3.275 3.609 -16.226 1.00 82.50 108 HIS A N 1
ATOM 841 C CA . HIS A 1 108 ? 2.145 3.529 -15.289 1.00 82.50 108 HIS A CA 1
ATOM 842 C C . HIS A 1 108 ? 2.555 3.164 -13.857 1.00 82.50 108 HIS A C 1
ATOM 844 O O . HIS A 1 108 ? 1.961 3.683 -12.914 1.00 82.50 108 HIS A O 1
ATOM 850 N N . PHE A 1 109 ? 3.563 2.301 -13.691 1.00 83.00 109 PHE A N 1
ATOM 851 C CA . PHE A 1 109 ? 3.965 1.778 -12.376 1.00 83.00 109 PHE A CA 1
ATOM 852 C C . PHE A 1 109 ? 5.346 2.241 -11.922 1.00 83.00 109 PHE A C 1
ATOM 854 O O . PHE A 1 109 ? 5.659 2.189 -10.736 1.00 83.00 109 PHE A O 1
ATOM 861 N N . PHE A 1 110 ? 6.183 2.679 -12.863 1.00 86.75 110 PHE A N 1
ATOM 862 C CA . PHE A 1 110 ? 7.579 3.011 -12.604 1.00 86.75 110 PHE A CA 1
ATOM 863 C C . PHE A 1 110 ? 7.928 4.398 -13.127 1.00 86.75 110 PHE A C 1
ATOM 865 O O . PHE A 1 110 ? 9.032 4.589 -13.632 1.00 86.75 110 PHE A O 1
ATOM 872 N N . SER A 1 111 ? 7.007 5.363 -13.064 1.00 80.50 111 SER A N 1
ATOM 873 C CA . SER A 1 111 ? 7.291 6.752 -13.445 1.00 80.50 111 SER A CA 1
ATOM 874 C C . SER A 1 111 ? 8.041 7.490 -12.329 1.00 80.50 111 SER A C 1
ATOM 876 O O . SER A 1 111 ? 8.029 7.065 -11.177 1.00 80.50 111 SER A O 1
ATOM 878 N N . GLU A 1 112 ? 8.718 8.594 -12.652 1.00 74.31 112 GLU A N 1
ATOM 879 C CA . GLU A 1 112 ? 9.438 9.387 -11.637 1.00 74.31 112 GLU A CA 1
ATOM 880 C C . GLU A 1 112 ? 8.503 10.223 -10.757 1.00 74.31 112 GLU A C 1
ATOM 882 O O . GLU A 1 112 ? 8.844 10.561 -9.623 1.00 74.31 112 GLU A O 1
ATOM 887 N N . LYS A 1 113 ? 7.306 10.545 -11.259 1.00 64.81 113 LYS A N 1
ATOM 888 C CA . LYS A 1 113 ? 6.298 11.284 -10.502 1.00 64.81 113 LYS A CA 1
ATOM 889 C C . LYS A 1 113 ? 5.542 10.314 -9.602 1.00 64.81 113 LYS A C 1
ATOM 891 O O . LYS A 1 113 ? 4.649 9.610 -10.060 1.00 64.81 113 LYS A O 1
ATOM 896 N N . GLY A 1 114 ? 5.916 10.284 -8.325 1.00 57.91 114 GLY A N 1
ATOM 897 C CA . GLY A 1 114 ? 5.141 9.605 -7.288 1.00 57.91 114 GLY A CA 1
ATOM 898 C C . GLY A 1 114 ? 3.724 10.175 -7.161 1.00 57.91 114 GLY A C 1
ATOM 899 O O . GLY A 1 114 ? 3.440 11.282 -7.621 1.00 57.91 114 GLY A O 1
ATOM 900 N N . TYR A 1 115 ? 2.837 9.422 -6.513 1.00 53.41 115 TYR A N 1
ATOM 901 C CA . TYR A 1 115 ? 1.534 9.940 -6.104 1.00 53.41 115 TYR A CA 1
ATOM 902 C C . TYR A 1 115 ? 1.731 11.078 -5.089 1.00 53.41 115 TYR A C 1
ATOM 904 O O . TYR A 1 115 ? 2.291 10.873 -4.011 1.00 53.41 115 TYR A O 1
ATOM 912 N N . THR A 1 116 ? 1.285 12.284 -5.435 1.00 47.62 116 THR A N 1
ATOM 913 C CA . THR A 1 116 ? 1.101 13.387 -4.486 1.00 47.62 116 THR A CA 1
ATOM 914 C C . THR A 1 116 ? -0.337 13.338 -3.978 1.00 47.62 116 THR A C 1
ATOM 916 O O . THR A 1 116 ? -1.237 13.547 -4.795 1.00 47.62 116 THR A O 1
ATOM 919 N N . PRO A 1 117 ? -0.584 13.077 -2.680 1.00 44.06 117 PRO A N 1
ATOM 920 C CA . PRO A 1 117 ? -1.934 13.159 -2.139 1.00 44.06 117 PRO A CA 1
ATOM 921 C C . PRO A 1 117 ? -2.506 14.558 -2.372 1.00 44.06 117 PRO A C 1
ATOM 923 O O . PRO A 1 117 ? -1.801 15.558 -2.209 1.00 44.06 117 PRO A O 1
ATOM 926 N N . SER A 1 118 ? -3.779 14.625 -2.765 1.00 34.91 118 SER A N 1
ATOM 927 C CA . SER A 1 118 ? -4.494 15.899 -2.847 1.00 34.91 118 SER A CA 1
ATOM 928 C C . SER A 1 118 ? -4.462 16.573 -1.469 1.00 34.91 118 SER A C 1
ATOM 930 O O . SER A 1 118 ? -4.725 15.901 -0.470 1.00 34.91 118 SER A O 1
ATOM 932 N N . PRO A 1 119 ? -4.129 17.873 -1.361 1.00 30.08 119 PRO A N 1
ATOM 933 C CA . PRO A 1 119 ? -4.144 18.554 -0.076 1.00 30.08 119 PRO A CA 1
ATOM 934 C C . PRO A 1 119 ? -5.584 18.624 0.444 1.00 30.08 119 PRO A C 1
ATOM 936 O O . PRO A 1 119 ? -6.384 19.440 -0.006 1.00 30.08 119 PRO A O 1
ATOM 939 N N . LEU A 1 120 ? -5.920 17.768 1.409 1.00 37.34 120 LEU A N 1
ATOM 940 C CA . LEU A 1 120 ? -7.072 17.982 2.275 1.00 37.34 120 LEU A CA 1
ATOM 941 C C . LEU A 1 120 ? -6.736 19.150 3.205 1.00 37.34 120 LEU A C 1
ATOM 943 O O . LEU A 1 120 ? -5.749 19.106 3.940 1.00 37.34 120 LEU A O 1
ATOM 947 N N . MET A 1 121 ? -7.560 20.201 3.172 1.00 32.06 121 MET A N 1
ATOM 948 C CA . MET A 1 121 ? -7.570 21.224 4.211 1.00 32.06 121 MET A CA 1
ATOM 949 C C . MET A 1 121 ? -7.858 20.550 5.554 1.00 32.06 121 MET A C 1
ATOM 951 O O . MET A 1 121 ? -9.008 20.272 5.889 1.00 32.06 121 MET A O 1
ATOM 955 N N . ILE A 1 122 ? -6.814 20.300 6.339 1.00 31.66 122 IL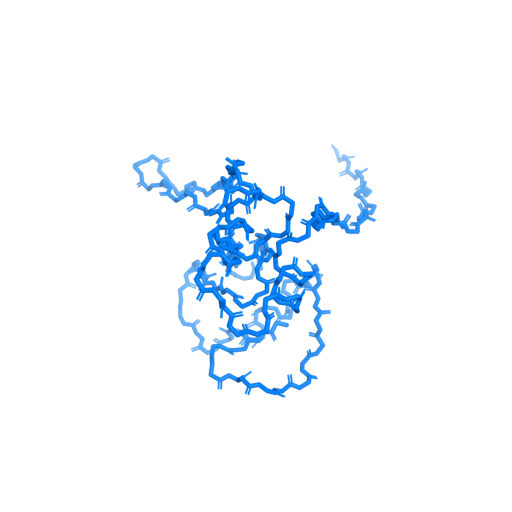E A N 1
ATOM 956 C CA . ILE A 1 122 ? -6.964 20.033 7.763 1.00 31.66 122 ILE A CA 1
ATOM 957 C C . ILE A 1 122 ? -7.294 21.385 8.393 1.00 31.66 122 ILE A C 1
ATOM 959 O O . ILE A 1 122 ? -6.409 22.187 8.690 1.00 31.66 122 ILE A O 1
ATOM 963 N N . SER A 1 123 ? -8.586 21.679 8.556 1.00 30.78 123 SER A N 1
ATOM 964 C CA . SER A 1 123 ? -8.990 22.708 9.505 1.00 30.78 123 SER A CA 1
ATOM 965 C C . SER A 1 123 ? -8.625 22.189 10.893 1.00 30.78 123 SER A C 1
ATOM 967 O O . SER A 1 123 ? -9.333 21.350 11.452 1.00 30.78 123 SER A O 1
ATOM 969 N N . ASN A 1 124 ? -7.509 22.663 11.439 1.00 29.47 124 ASN A N 1
ATOM 970 C CA . ASN A 1 124 ? -7.217 22.519 12.856 1.00 29.47 124 ASN A CA 1
ATOM 971 C C . ASN A 1 124 ? -8.344 23.205 13.635 1.00 29.47 124 ASN A C 1
ATOM 973 O O . ASN A 1 124 ? -8.358 24.426 13.775 1.00 29.47 124 ASN A O 1
ATOM 977 N N . LYS A 1 125 ? -9.301 22.427 14.141 1.00 34.88 125 LYS A N 1
ATOM 978 C CA . LYS A 1 125 ? -10.049 22.814 15.333 1.00 34.88 125 LYS A CA 1
ATOM 979 C C . LYS A 1 125 ? -9.317 22.211 16.521 1.00 34.88 125 LYS A C 1
ATOM 981 O O . LYS A 1 125 ? -9.608 21.100 16.944 1.00 34.88 125 LYS A O 1
ATOM 986 N N . THR A 1 126 ? -8.324 22.943 17.005 1.00 36.50 126 THR A N 1
ATOM 987 C CA . THR A 1 126 ? -7.860 22.814 18.385 1.00 36.50 126 THR A CA 1
ATOM 988 C C . THR A 1 126 ? -8.978 23.338 19.284 1.00 36.50 126 THR A C 1
ATOM 990 O O . THR A 1 126 ? -9.353 24.508 19.165 1.00 36.50 126 THR A O 1
ATOM 993 N N . GLY A 1 127 ? -9.553 22.445 20.090 1.00 33.53 127 GLY A N 1
ATOM 994 C CA . GLY A 1 127 ? -10.262 22.811 21.315 1.00 33.53 127 GLY A CA 1
ATOM 995 C C . GLY A 1 127 ? -9.280 23.055 22.450 1.00 33.53 127 GLY A C 1
ATOM 996 O O . GLY A 1 127 ? -8.120 22.600 22.319 1.00 33.53 127 GLY A O 1
#

pLDDT: mean 79.24, std 20.48, range [29.47, 97.5]

Solvent-accessible surface area (backbone atoms only — not comparable to full-atom values): 7840 Å² total; per-residue (Å²): 99,77,57,94,87,53,87,79,70,90,59,72,81,55,100,73,66,56,39,68,61,52,44,63,74,43,60,92,56,87,66,66,66,46,78,51,67,94,74,35,54,66,42,80,47,76,50,96,37,38,40,35,24,39,25,20,62,86,51,24,30,41,29,35,25,32,35,58,49,76,45,69,86,88,54,85,46,76,45,83,44,77,45,80,55,68,49,64,62,52,55,49,52,40,58,78,67,64,41,83,61,46,72,57,52,38,63,73,27,56,26,79,71,44,86,73,80,79,86,72,84,76,76,81,77,78,128

Foldseek 3Di:
DDDPPRPPDPDDDDPDDDLVVVCVVCVVPDDQEAEDEDPLDFDWDDHSHTYTYQHAQQFFEQQKGWGWDWDPPPHTDIDIDIDGDDLVVVLVVCVVVVPPPSVVSCVRRYHNDGDDDDDDPPPPPDD

Nearest PDB structures (foldseek):
  3qfo-assembly1_B  TM=8.449E-01  e=5.220E-05  Streptococcus pneumoniae R6
  3cjl-assembly1_B  TM=3.889E-01  e=5.529E-01  Pectobacterium atrosepticum SCRI1043
  7mby-assembly1_R  TM=2.825E-01  e=6.720E+00  Homo sapiens
  7ezk-assembly1_D  TM=2.675E-01  e=7.664E+00  Homo sapiens

Mean predicted aligned error: 9.0 Å

Sequence (127 aa):
HRHPDDCGSAVPYFDHPFPSVLDDFYSDVEGDILFFGHTHIPLMVSGSRLYVNPGAVGAENGGIASAVILDAEDGMQLAVRRVRYDLEAVRKRLREKAAPYYKYISAHFFSEKGYTPSPLMISNKTG

Radius of gyration: 17.2 Å; Cα contacts (8 Å, |Δi|>4): 175; chains: 1; bounding box: 39×33×47 Å

Secondary structure (DSSP, 8-state):
---TT-SS--PPP-SS--HHHHHHHTTTS--SEEE--SS-S-EEEESSSEEEE---SSSBTTTEEEEEEEE-SSS-EEEEEEEE--HHHHHHHHHHTT-TTHHHHHHHHS-SS--------------